Protein AF-A0A1C3JKK3-F1 (afdb_monomer)

Nearest PDB structures (foldseek):
  4wfw-assembly1_A  TM=5.597E-01  e=1.050E+00  Dickeya dadantii 3937
  5wbf-assembly3_C  TM=2.271E-01  e=7.910E-01  Helicobacter pylori 26695
  7oxx-assembly1_A  TM=3.263E-01  e=7.622E+00  Homo sapiens

Structure (mmCIF, N/CA/C/O backbone):
data_AF-A0A1C3JKK3-F1
#
_entry.id   AF-A0A1C3JKK3-F1
#
loop_
_atom_site.group_PDB
_atom_site.id
_atom_site.type_symbol
_atom_site.label_atom_id
_atom_site.label_alt_id
_atom_site.label_comp_id
_atom_site.label_asym_id
_atom_site.label_entity_id
_atom_site.label_seq_id
_atom_site.pdbx_PDB_ins_code
_atom_site.Cartn_x
_atom_site.Cartn_y
_atom_site.Cartn_z
_atom_site.occupancy
_atom_site.B_iso_or_equiv
_atom_site.auth_seq_id
_atom_site.auth_comp_id
_atom_site.auth_asym_id
_atom_site.auth_atom_id
_atom_site.pdbx_PDB_model_num
ATOM 1 N N . MET A 1 1 ? 46.565 -32.350 -41.924 1.00 39.06 1 MET A N 1
ATOM 2 C CA . MET A 1 1 ? 46.058 -33.437 -41.062 1.00 39.06 1 MET A CA 1
ATOM 3 C C . MET A 1 1 ? 44.593 -33.130 -40.784 1.00 39.06 1 MET A C 1
ATOM 5 O O . MET A 1 1 ? 44.306 -32.187 -40.064 1.00 39.06 1 MET A O 1
ATOM 9 N N . THR A 1 2 ? 43.683 -33.779 -41.506 1.00 44.38 2 THR A N 1
ATOM 10 C CA . THR A 1 2 ? 42.235 -33.514 -41.471 1.00 44.38 2 THR A CA 1
ATOM 11 C C . THR A 1 2 ? 41.582 -34.354 -40.382 1.00 44.38 2 THR A C 1
ATOM 13 O O . THR A 1 2 ? 41.565 -35.579 -40.510 1.00 44.38 2 THR A O 1
ATOM 16 N N . ASP A 1 3 ? 41.037 -33.711 -39.354 1.00 46.25 3 ASP A N 1
ATOM 17 C CA . ASP A 1 3 ? 40.174 -34.376 -38.382 1.00 46.25 3 ASP A CA 1
ATOM 18 C C . ASP A 1 3 ? 38.754 -34.509 -38.965 1.00 46.25 3 ASP A C 1
ATOM 20 O O . ASP A 1 3 ? 38.206 -33.553 -39.520 1.00 46.25 3 ASP A O 1
ATOM 24 N N . ARG A 1 4 ? 38.204 -35.728 -38.949 1.00 54.94 4 ARG A N 1
ATOM 25 C CA . ARG A 1 4 ? 37.050 -36.155 -39.768 1.00 54.94 4 ARG A CA 1
ATOM 26 C C . ARG A 1 4 ? 35.725 -36.250 -39.003 1.00 54.94 4 ARG A C 1
ATOM 28 O O . ARG A 1 4 ? 34.822 -36.894 -39.516 1.00 54.94 4 ARG A O 1
ATOM 35 N N . ASN A 1 5 ? 35.554 -35.635 -37.832 1.00 63.03 5 ASN A N 1
ATOM 36 C CA . ASN A 1 5 ? 34.314 -35.798 -37.052 1.00 63.03 5 ASN A CA 1
ATOM 37 C C . ASN A 1 5 ? 33.830 -34.511 -36.356 1.00 63.03 5 ASN A C 1
ATOM 39 O O . ASN A 1 5 ? 33.766 -34.448 -35.133 1.00 63.03 5 ASN A O 1
ATOM 43 N N . ALA A 1 6 ? 33.425 -33.498 -37.129 1.00 61.88 6 ALA A N 1
ATOM 44 C CA . ALA A 1 6 ? 32.661 -32.362 -36.604 1.00 61.88 6 ALA A CA 1
ATOM 45 C C . ALA A 1 6 ? 31.204 -32.401 -37.122 1.00 61.88 6 ALA A C 1
ATOM 47 O O . ALA A 1 6 ? 31.000 -32.586 -38.328 1.00 61.88 6 ALA A O 1
ATOM 48 N N . PRO A 1 7 ? 30.178 -32.243 -36.260 1.00 55.09 7 PRO A N 1
ATOM 49 C CA . PRO A 1 7 ? 28.777 -32.215 -36.683 1.00 55.09 7 PRO A CA 1
ATOM 50 C C . PRO A 1 7 ? 28.515 -31.051 -37.655 1.00 55.09 7 PRO A C 1
ATOM 52 O O . PRO A 1 7 ? 28.906 -29.912 -37.409 1.00 55.09 7 PRO A O 1
ATOM 55 N N . LYS A 1 8 ? 27.836 -31.347 -38.772 1.00 60.72 8 LYS A N 1
ATOM 56 C CA . LYS A 1 8 ? 27.657 -30.483 -39.962 1.00 60.72 8 LYS A CA 1
ATOM 57 C C . LYS A 1 8 ? 26.729 -29.266 -39.778 1.00 60.72 8 LYS A C 1
ATOM 59 O O . LYS A 1 8 ? 26.267 -28.697 -40.762 1.00 60.72 8 LYS A O 1
ATOM 64 N N . TYR A 1 9 ? 26.453 -28.844 -38.550 1.00 62.84 9 TYR A N 1
ATOM 65 C CA . TYR A 1 9 ? 25.597 -27.691 -38.262 1.00 62.84 9 TYR A CA 1
ATOM 66 C C . TYR A 1 9 ? 26.060 -27.015 -36.972 1.00 62.84 9 TYR A C 1
ATOM 68 O O . TYR A 1 9 ? 25.482 -27.182 -35.901 1.00 62.84 9 TYR A O 1
ATOM 76 N N . ALA A 1 10 ? 27.130 -26.229 -37.084 1.00 63.59 10 ALA A N 1
ATOM 77 C CA . ALA A 1 10 ? 27.370 -25.153 -36.138 1.00 63.59 10 ALA A CA 1
ATOM 78 C C . ALA A 1 10 ? 26.325 -24.062 -36.414 1.00 63.59 10 ALA A C 1
ATOM 80 O O . ALA A 1 10 ? 26.298 -23.481 -37.501 1.00 63.59 10 ALA A O 1
ATOM 81 N N . VAL A 1 11 ? 25.435 -23.805 -35.456 1.00 66.06 11 VAL A N 1
ATOM 82 C CA . VAL A 1 11 ? 24.492 -22.685 -35.532 1.00 66.06 11 VAL A CA 1
ATOM 83 C C . VAL A 1 11 ? 25.306 -21.406 -35.364 1.00 66.06 11 VAL A C 1
ATOM 85 O O . VAL A 1 11 ? 25.646 -21.019 -34.249 1.00 66.06 11 VAL A O 1
ATOM 88 N N . TYR A 1 12 ? 25.676 -20.762 -36.470 1.00 65.38 12 TYR A N 1
ATOM 89 C CA . TYR A 1 12 ? 26.270 -19.433 -36.405 1.00 65.38 12 TYR A CA 1
ATOM 90 C C . TYR A 1 12 ? 25.153 -18.442 -36.067 1.00 65.38 12 TYR A C 1
ATOM 92 O O . TYR A 1 12 ? 24.395 -18.013 -36.937 1.00 65.38 12 TYR A O 1
ATOM 100 N N . SER A 1 13 ? 25.010 -18.095 -34.790 1.00 71.38 13 SER A N 1
ATOM 101 C CA . SER A 1 13 ? 24.190 -16.955 -34.398 1.00 71.38 13 SER A CA 1
ATOM 102 C C . SER A 1 13 ? 24.951 -15.688 -34.785 1.00 71.38 13 SER A C 1
ATOM 104 O O . SER A 1 13 ? 25.838 -15.247 -34.051 1.00 71.38 13 SER A O 1
ATOM 106 N N . VAL A 1 14 ? 24.634 -15.109 -35.949 1.00 72.00 14 VAL A N 1
ATOM 107 C CA . VAL A 1 14 ? 25.079 -13.747 -36.262 1.00 72.00 14 VAL A CA 1
ATOM 108 C C . VAL A 1 14 ? 24.432 -12.860 -35.210 1.00 72.00 14 VAL A C 1
ATOM 110 O O . VAL A 1 14 ? 23.214 -12.663 -35.226 1.00 72.00 14 VAL A O 1
ATOM 113 N N . LEU A 1 15 ? 25.227 -12.359 -34.266 1.00 72.81 15 LEU A N 1
ATOM 114 C CA . LEU A 1 15 ? 24.731 -11.355 -33.345 1.00 72.81 15 LEU A CA 1
ATOM 115 C C . LEU A 1 15 ? 24.306 -10.162 -34.214 1.00 72.81 15 LEU A C 1
ATOM 117 O O . LEU A 1 15 ? 25.125 -9.682 -35.007 1.00 72.81 15 LEU A O 1
ATOM 121 N N . PRO A 1 16 ? 23.036 -9.732 -34.158 1.00 71.31 16 PRO A N 1
ATOM 122 C CA . PRO A 1 16 ? 22.553 -8.723 -35.079 1.00 71.31 16 PRO A CA 1
ATOM 123 C C . PRO A 1 16 ? 23.437 -7.472 -35.015 1.00 71.31 16 PRO A C 1
ATOM 125 O O . PRO A 1 16 ? 23.893 -7.112 -33.927 1.00 71.31 16 PRO A O 1
ATOM 128 N N . PRO A 1 17 ? 23.687 -6.786 -36.141 1.00 63.22 17 PRO A N 1
ATOM 129 C CA . PRO A 1 17 ? 24.713 -5.742 -36.228 1.00 63.22 17 PRO A CA 1
ATOM 130 C C . PRO A 1 17 ? 24.480 -4.556 -35.279 1.00 63.22 17 PRO A C 1
ATOM 132 O O . PRO A 1 17 ? 25.400 -3.789 -35.008 1.00 63.22 17 PRO A O 1
ATOM 135 N N . TYR A 1 18 ? 23.268 -4.415 -34.737 1.00 66.31 18 TYR A N 1
ATOM 136 C CA . TYR A 1 18 ? 22.943 -3.447 -33.692 1.00 66.31 18 TYR A CA 1
ATOM 137 C C . TYR A 1 18 ? 23.542 -3.774 -32.310 1.00 66.31 18 TYR A C 1
ATOM 139 O O . TYR A 1 18 ? 23.603 -2.882 -31.469 1.00 66.31 18 TYR A O 1
ATOM 147 N N . TYR A 1 19 ? 24.000 -5.007 -32.070 1.00 68.19 19 TYR A N 1
ATOM 148 C CA . TYR A 1 19 ? 24.660 -5.424 -30.825 1.00 68.19 19 TYR A CA 1
ATOM 149 C C . TYR A 1 19 ? 26.191 -5.433 -30.903 1.00 68.19 19 TYR A C 1
ATOM 151 O O . TYR A 1 19 ? 26.847 -5.319 -29.873 1.00 68.19 19 TYR A O 1
ATOM 159 N N . THR A 1 20 ? 26.774 -5.581 -32.094 1.00 65.50 20 THR A N 1
ATOM 160 C CA . THR A 1 20 ? 28.229 -5.755 -32.250 1.00 65.50 20 THR A CA 1
ATOM 161 C C . THR A 1 20 ? 28.969 -4.438 -32.432 1.00 65.50 20 THR A C 1
ATOM 163 O O . THR A 1 20 ? 30.134 -4.330 -32.056 1.00 65.50 20 THR A O 1
ATOM 166 N N . HIS A 1 21 ? 28.296 -3.409 -32.952 1.00 69.75 21 HIS A N 1
ATOM 167 C CA . HIS A 1 21 ? 28.895 -2.098 -33.155 1.00 69.75 21 HIS A CA 1
ATOM 168 C C . HIS A 1 21 ? 27.884 -0.988 -32.882 1.00 69.75 21 HIS A C 1
ATOM 170 O O . HIS A 1 21 ? 26.829 -0.917 -33.512 1.00 69.75 21 HIS A O 1
ATOM 176 N N . GLY A 1 22 ? 28.263 -0.025 -32.035 1.00 69.81 22 GLY A N 1
ATOM 177 C CA . GLY A 1 22 ? 27.499 1.204 -31.784 1.00 69.81 22 GLY A CA 1
ATOM 178 C C . GLY A 1 22 ? 27.283 2.097 -33.022 1.00 69.81 22 GLY A C 1
ATOM 179 O O . GLY A 1 22 ? 26.731 3.185 -32.912 1.00 69.81 22 GLY A O 1
ATOM 180 N N . ARG A 1 23 ? 27.686 1.636 -34.214 1.00 68.50 23 ARG A N 1
ATOM 181 C CA . ARG A 1 23 ? 27.537 2.286 -35.521 1.00 68.50 23 ARG A CA 1
ATOM 182 C C . ARG A 1 23 ? 26.084 2.607 -35.885 1.00 68.50 23 ARG A C 1
ATOM 184 O O . ARG A 1 23 ? 25.854 3.558 -36.621 1.00 68.50 23 ARG A O 1
ATOM 191 N N . TYR A 1 24 ? 25.121 1.843 -35.369 1.00 71.94 24 TYR A N 1
ATOM 192 C CA . TYR A 1 24 ? 23.686 2.088 -35.568 1.00 71.94 24 TYR A CA 1
ATOM 193 C C . TYR A 1 24 ? 23.001 2.713 -34.344 1.00 71.94 24 TYR A C 1
ATOM 195 O O . TYR A 1 24 ? 21.772 2.727 -34.270 1.00 71.94 24 TYR A O 1
ATOM 203 N N . THR A 1 25 ? 23.765 3.226 -33.371 1.00 75.00 25 THR A N 1
ATOM 204 C CA . THR A 1 25 ? 23.167 3.955 -32.247 1.00 75.00 25 THR A CA 1
ATOM 205 C C . THR A 1 25 ? 22.549 5.249 -32.759 1.00 75.00 25 THR A C 1
ATOM 207 O O . THR A 1 25 ? 23.198 6.081 -33.391 1.00 75.00 25 THR A O 1
ATOM 210 N N . VAL A 1 26 ? 21.247 5.400 -32.526 1.00 79.38 26 VAL A N 1
ATOM 211 C CA . VAL A 1 26 ? 20.540 6.626 -32.881 1.00 79.38 26 VAL A CA 1
ATOM 212 C C . VAL A 1 26 ? 20.964 7.703 -31.882 1.00 79.38 26 VAL A C 1
ATOM 214 O O . VAL A 1 26 ? 20.770 7.499 -30.681 1.00 79.38 26 VAL A O 1
ATOM 217 N N . PRO A 1 27 ? 21.511 8.848 -32.327 1.00 81.00 27 PRO A N 1
ATOM 218 C CA . PRO A 1 27 ? 21.896 9.911 -31.412 1.00 81.00 27 PRO A CA 1
ATOM 219 C C . PRO A 1 27 ? 20.672 10.422 -30.640 1.00 81.00 27 PRO A C 1
ATOM 221 O O . PRO A 1 27 ? 19.579 10.614 -31.192 1.00 81.00 27 PRO A O 1
ATOM 224 N N . TYR A 1 28 ? 20.852 10.648 -29.339 1.00 85.88 28 TYR A N 1
ATOM 225 C CA . TYR A 1 28 ? 19.811 11.161 -28.452 1.00 85.88 28 TYR A CA 1
ATOM 226 C C . TYR A 1 28 ? 19.615 12.667 -28.650 1.00 85.88 28 TYR A C 1
ATOM 228 O O . TYR A 1 28 ? 20.011 13.492 -27.835 1.00 85.88 28 TYR A O 1
ATOM 236 N N . ASN A 1 29 ? 18.966 13.029 -29.752 1.00 92.31 29 ASN A N 1
ATOM 237 C CA . ASN A 1 29 ? 18.500 14.393 -29.984 1.00 92.31 29 ASN A CA 1
ATOM 238 C C . ASN A 1 29 ? 17.250 14.680 -29.138 1.00 92.31 29 ASN A C 1
ATOM 240 O O . ASN A 1 29 ? 16.431 13.784 -28.924 1.00 92.31 29 ASN A O 1
ATOM 244 N N . LEU A 1 30 ? 17.025 15.942 -28.752 1.00 91.31 30 LEU A N 1
ATOM 245 C CA . LEU A 1 30 ? 15.851 16.360 -27.962 1.00 91.31 30 LEU A CA 1
ATOM 246 C C . LEU A 1 30 ? 14.519 15.874 -28.562 1.00 91.31 30 LEU A C 1
ATOM 248 O O . LEU A 1 30 ? 13.627 15.420 -27.848 1.00 91.31 30 LEU A O 1
ATOM 252 N N . ARG A 1 31 ? 14.404 15.889 -29.895 1.00 90.50 31 ARG A N 1
ATOM 253 C CA . ARG A 1 31 ? 13.221 15.401 -30.620 1.00 90.50 31 ARG A CA 1
ATOM 254 C C . ARG A 1 31 ? 13.026 13.887 -30.485 1.00 90.50 31 ARG A C 1
ATOM 256 O O . ARG A 1 31 ? 11.892 13.421 -30.395 1.00 90.50 31 ARG A O 1
ATOM 263 N N . ASN A 1 32 ? 14.122 13.127 -30.461 1.00 90.25 32 ASN A N 1
ATOM 264 C CA . ASN A 1 32 ? 14.093 11.680 -30.262 1.00 90.25 32 ASN A CA 1
ATOM 265 C C . ASN A 1 32 ? 13.746 11.342 -28.806 1.00 90.25 32 ASN A C 1
ATOM 267 O O . ASN A 1 32 ? 12.879 10.507 -28.566 1.00 90.25 32 ASN A O 1
ATOM 271 N N . ILE A 1 33 ? 14.328 12.071 -27.846 1.00 93.00 33 ILE A N 1
ATOM 272 C CA . ILE A 1 33 ? 14.012 11.941 -26.418 1.00 93.00 33 ILE A CA 1
ATOM 273 C C . ILE A 1 33 ? 12.524 12.217 -26.181 1.00 93.00 33 ILE A C 1
ATOM 275 O O . ILE A 1 33 ? 11.843 11.370 -25.615 1.00 93.00 33 ILE A O 1
ATOM 279 N N . MET A 1 34 ? 11.982 13.330 -26.689 1.00 94.44 34 MET A N 1
ATOM 280 C CA . MET A 1 34 ? 10.557 13.661 -26.548 1.00 94.44 34 MET A CA 1
ATOM 281 C C . MET A 1 34 ? 9.644 12.593 -27.169 1.00 94.44 34 MET A C 1
ATOM 283 O O . MET A 1 34 ? 8.603 12.243 -26.613 1.00 94.44 34 MET A O 1
ATOM 287 N N . ARG A 1 35 ? 10.018 12.054 -28.336 1.00 93.50 35 ARG A N 1
ATOM 288 C CA . ARG A 1 35 ? 9.264 10.965 -28.968 1.00 93.50 35 ARG A CA 1
ATOM 289 C C . ARG A 1 35 ? 9.275 9.716 -28.087 1.00 93.50 35 ARG A C 1
ATOM 291 O O . ARG A 1 35 ? 8.224 9.104 -27.897 1.00 93.50 35 ARG A O 1
ATOM 298 N N . LEU A 1 36 ? 10.436 9.356 -27.545 1.00 91.44 36 LEU A N 1
ATOM 299 C CA . LEU A 1 36 ? 10.609 8.181 -26.701 1.00 91.44 36 LEU A CA 1
ATOM 300 C C . LEU A 1 36 ? 9.842 8.329 -25.380 1.00 91.44 36 LEU A C 1
ATOM 302 O O . LEU A 1 36 ? 9.082 7.426 -25.025 1.00 91.44 36 LEU A O 1
ATOM 306 N N . THR A 1 37 ? 9.958 9.474 -24.703 1.00 92.88 37 THR A N 1
ATOM 307 C CA . THR A 1 37 ? 9.215 9.763 -23.468 1.00 92.88 37 THR A CA 1
ATOM 308 C C . THR A 1 37 ? 7.713 9.752 -23.716 1.00 92.88 37 THR A C 1
ATOM 310 O O . THR A 1 37 ? 6.993 9.121 -22.953 1.00 92.88 37 THR A O 1
ATOM 313 N N . LYS A 1 38 ? 7.222 10.329 -24.821 1.00 94.38 38 LYS A N 1
ATOM 314 C CA . LYS A 1 38 ? 5.796 10.287 -25.193 1.00 94.38 38 LYS A CA 1
ATOM 315 C C . LYS A 1 38 ? 5.273 8.861 -25.385 1.00 94.38 38 LYS A C 1
ATOM 317 O O . LYS A 1 38 ? 4.168 8.553 -24.938 1.00 94.38 38 LYS A O 1
ATOM 322 N N . ILE A 1 39 ? 6.038 7.994 -26.054 1.00 94.19 39 ILE A N 1
ATOM 323 C CA . ILE A 1 39 ? 5.651 6.590 -26.273 1.00 94.19 39 ILE A CA 1
ATOM 324 C C . ILE A 1 39 ? 5.557 5.852 -24.933 1.00 94.19 39 ILE A C 1
ATOM 326 O O . ILE A 1 39 ? 4.545 5.206 -24.661 1.00 94.19 39 ILE A O 1
ATOM 330 N N . HIS A 1 40 ? 6.574 5.983 -24.080 1.00 92.12 40 HIS A N 1
ATOM 331 C CA . HIS A 1 40 ? 6.610 5.304 -22.783 1.00 92.12 40 HIS A CA 1
ATOM 332 C C . HIS A 1 40 ? 5.572 5.873 -21.813 1.00 92.12 40 HIS A C 1
ATOM 334 O O . HIS A 1 40 ? 4.872 5.105 -21.159 1.00 92.12 40 HIS A O 1
ATOM 340 N N . ALA A 1 41 ? 5.383 7.192 -21.792 1.00 89.81 41 ALA A N 1
ATOM 341 C CA . ALA A 1 41 ? 4.345 7.846 -21.005 1.00 89.81 41 ALA A CA 1
ATOM 342 C C . ALA A 1 41 ? 2.946 7.378 -21.420 1.00 89.81 41 ALA A C 1
ATOM 344 O O . ALA A 1 41 ? 2.117 7.113 -20.559 1.00 89.81 41 ALA A O 1
ATOM 345 N N . ARG A 1 42 ? 2.673 7.204 -22.721 1.00 91.62 42 ARG A N 1
ATOM 346 C CA . ARG A 1 42 ? 1.383 6.668 -23.187 1.00 91.62 42 ARG A CA 1
ATOM 347 C C . ARG A 1 42 ? 1.221 5.178 -22.869 1.00 91.62 42 ARG A C 1
ATOM 349 O O . ARG A 1 42 ? 0.118 4.761 -22.536 1.00 91.62 42 ARG A O 1
ATOM 356 N N . LYS A 1 43 ? 2.296 4.388 -22.958 1.00 92.94 43 LYS A N 1
ATOM 357 C CA . LYS A 1 43 ? 2.283 2.953 -22.630 1.00 92.94 43 LYS A CA 1
ATOM 358 C C . LYS A 1 43 ? 2.015 2.712 -21.141 1.00 92.94 43 LYS A C 1
ATOM 360 O O . LYS A 1 43 ? 1.252 1.814 -20.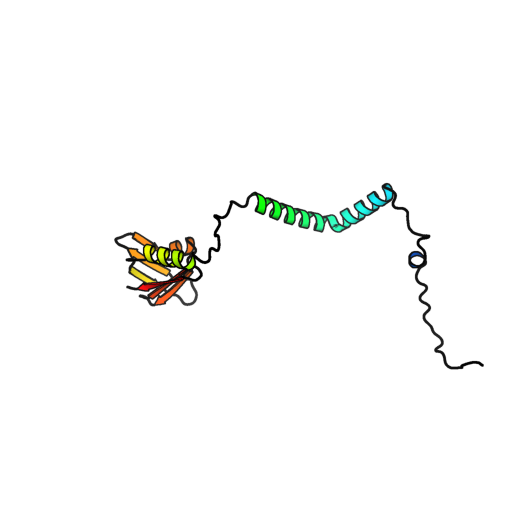802 1.00 92.94 43 LYS A O 1
ATOM 365 N N . TYR A 1 44 ? 2.621 3.520 -20.273 1.00 94.31 44 TYR A N 1
ATOM 366 C CA . TYR A 1 44 ? 2.545 3.356 -18.822 1.00 94.31 44 TYR A CA 1
ATOM 367 C C . TYR A 1 44 ? 1.603 4.344 -18.132 1.00 94.31 44 TYR A C 1
ATOM 369 O O . TYR A 1 44 ? 1.545 4.327 -16.910 1.00 94.31 44 TYR A O 1
ATOM 377 N N . SER A 1 45 ? 0.835 5.165 -18.861 1.00 90.94 45 SER A N 1
ATOM 378 C CA . SER A 1 45 ? 0.011 6.234 -18.266 1.00 90.94 45 SER A CA 1
ATOM 379 C C . SER A 1 45 ? -0.901 5.728 -17.153 1.00 90.94 45 SER A C 1
ATOM 381 O O . SER A 1 45 ? -0.977 6.343 -16.098 1.00 90.94 45 SER A O 1
ATOM 383 N N . ARG A 1 46 ? -1.533 4.568 -17.352 1.00 90.31 46 ARG A N 1
ATOM 384 C CA . ARG A 1 46 ? -2.439 3.953 -16.372 1.00 90.31 46 ARG A CA 1
ATOM 385 C C . ARG A 1 46 ? -1.720 3.587 -15.071 1.00 90.31 46 ARG A C 1
ATOM 387 O O . ARG A 1 46 ? -2.193 3.935 -13.996 1.00 90.31 46 ARG A O 1
ATOM 394 N N . PHE A 1 47 ? -0.563 2.934 -15.173 1.00 94.06 47 PHE A N 1
ATOM 395 C CA . PHE A 1 47 ? 0.249 2.560 -14.011 1.00 94.06 47 PHE A CA 1
ATOM 396 C C . PHE A 1 47 ? 0.884 3.777 -13.340 1.00 94.06 47 PHE A C 1
ATOM 398 O O . PHE A 1 47 ? 0.958 3.838 -12.119 1.00 94.06 47 PHE A O 1
ATOM 405 N N . LEU A 1 48 ? 1.299 4.761 -14.135 1.00 92.94 48 LEU A N 1
ATOM 406 C CA . LEU A 1 48 ? 1.891 6.005 -13.660 1.00 92.94 48 LEU A CA 1
ATOM 407 C C . LEU A 1 48 ? 0.864 6.803 -12.842 1.00 92.94 48 LEU A C 1
ATOM 409 O O . LEU A 1 48 ? 1.174 7.215 -11.731 1.00 92.94 48 LEU A O 1
ATOM 413 N N . CYS A 1 49 ? -0.374 6.947 -13.329 1.00 93.56 49 CYS A N 1
AT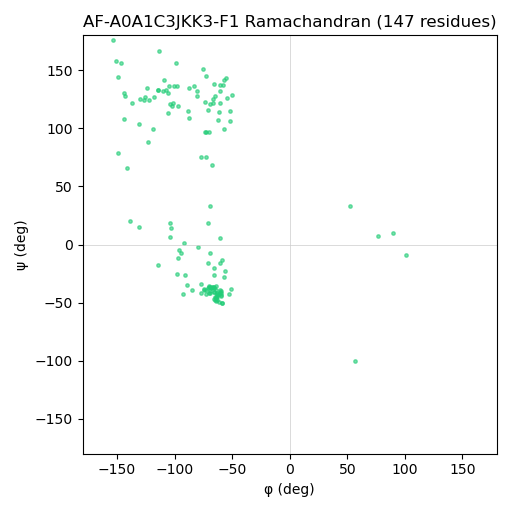OM 414 C CA . CYS A 1 49 ? -1.454 7.589 -12.576 1.00 93.56 49 CYS A CA 1
ATOM 415 C C . CYS A 1 49 ? -1.750 6.868 -11.254 1.00 93.56 49 CYS A C 1
ATOM 417 O O . CYS A 1 49 ? -1.931 7.530 -10.238 1.00 93.56 49 CYS A O 1
ATOM 419 N N . PHE A 1 50 ? -1.759 5.532 -11.252 1.00 96.00 50 PHE A N 1
ATOM 420 C CA . PHE A 1 50 ? -1.959 4.754 -10.027 1.00 96.00 50 PHE A CA 1
ATOM 421 C C . PHE A 1 50 ? -0.814 4.954 -9.023 1.00 96.00 50 PHE A C 1
ATOM 423 O O . PHE A 1 50 ? -1.064 5.242 -7.856 1.00 96.00 50 PHE A O 1
ATOM 430 N N . ALA A 1 51 ? 0.438 4.869 -9.480 1.00 96.00 51 ALA A N 1
ATOM 431 C CA . ALA A 1 51 ? 1.612 5.070 -8.636 1.00 96.00 51 ALA A CA 1
ATOM 432 C C . ALA A 1 51 ? 1.679 6.497 -8.071 1.00 96.00 51 ALA A C 1
ATOM 434 O O . ALA A 1 51 ? 1.942 6.675 -6.885 1.00 96.00 51 ALA A O 1
ATOM 435 N N . LEU A 1 52 ? 1.392 7.512 -8.895 1.00 96.25 52 LEU A N 1
ATOM 436 C CA . LEU A 1 52 ? 1.309 8.900 -8.439 1.00 96.25 52 LEU A CA 1
ATOM 437 C C . LEU A 1 52 ? 0.190 9.097 -7.425 1.00 96.25 52 LEU A C 1
ATOM 439 O O . LEU A 1 52 ? 0.410 9.784 -6.436 1.00 96.25 52 LEU A O 1
ATOM 443 N N . GLY A 1 53 ? -0.978 8.492 -7.649 1.00 96.38 53 GLY A N 1
ATOM 444 C CA . GLY A 1 53 ? -2.084 8.523 -6.697 1.00 96.38 53 GLY A CA 1
ATOM 445 C C . GLY A 1 53 ? -1.679 7.935 -5.349 1.00 96.38 53 GLY A C 1
ATOM 446 O O . GLY A 1 53 ? -1.830 8.608 -4.338 1.00 96.38 53 GLY A O 1
ATOM 447 N N . ALA A 1 54 ? -1.082 6.740 -5.344 1.00 96.12 54 ALA A N 1
ATOM 448 C CA . ALA A 1 54 ? -0.611 6.082 -4.126 1.00 96.12 54 ALA A CA 1
ATOM 449 C C . ALA A 1 54 ? 0.447 6.914 -3.378 1.00 96.12 54 ALA A C 1
ATOM 451 O O . ALA A 1 54 ? 0.362 7.087 -2.161 1.00 96.12 54 ALA A O 1
ATOM 452 N N . LEU A 1 55 ? 1.419 7.476 -4.102 1.00 9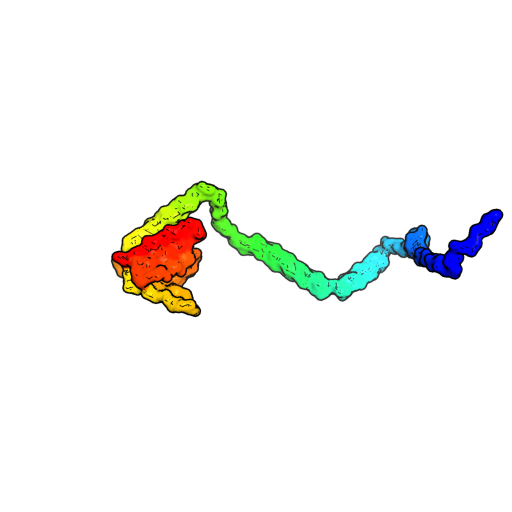6.38 55 LEU A N 1
ATOM 453 C CA . LEU A 1 55 ? 2.447 8.340 -3.518 1.00 96.38 55 LEU A CA 1
ATOM 454 C C . LEU A 1 55 ? 1.866 9.645 -2.973 1.00 96.38 55 LEU A C 1
ATOM 456 O O . LEU A 1 55 ? 2.261 10.069 -1.893 1.00 96.38 55 LEU A O 1
ATOM 460 N N . LEU A 1 56 ? 0.918 10.264 -3.680 1.00 96.38 56 LEU A N 1
ATOM 461 C CA . LEU A 1 56 ? 0.217 11.454 -3.198 1.00 96.38 56 LEU A CA 1
ATOM 462 C C . LEU A 1 56 ? -0.595 11.143 -1.949 1.00 96.38 56 LEU A C 1
ATOM 464 O O . LEU A 1 56 ? -0.515 11.897 -0.989 1.00 96.38 56 LEU A O 1
ATOM 468 N N . THR A 1 57 ? -1.335 10.035 -1.921 1.00 94.25 57 THR A N 1
ATOM 469 C CA . THR A 1 57 ? -2.109 9.652 -0.735 1.00 94.25 57 THR A 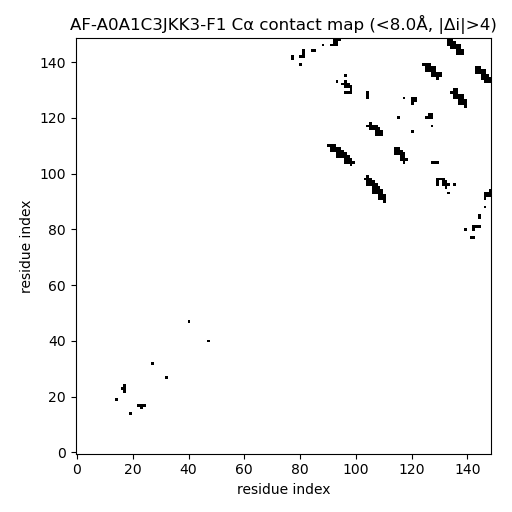CA 1
ATOM 470 C C . THR A 1 57 ? -1.211 9.358 0.458 1.00 94.25 57 THR A C 1
ATOM 472 O O . THR A 1 57 ? -1.540 9.788 1.554 1.00 94.25 57 THR A O 1
ATOM 475 N N . LEU A 1 58 ? -0.062 8.704 0.253 1.00 93.12 58 LEU A N 1
ATOM 476 C CA . LEU A 1 58 ? 0.913 8.449 1.318 1.00 93.12 58 LEU A CA 1
ATOM 477 C C . LEU A 1 58 ? 1.616 9.731 1.778 1.00 93.12 58 LEU A C 1
ATOM 479 O O . LEU A 1 58 ? 1.807 9.949 2.969 1.00 93.12 58 LEU A O 1
ATOM 483 N N . GLY A 1 59 ? 1.989 10.607 0.845 1.00 94.25 59 GLY A N 1
ATOM 484 C CA . GLY A 1 59 ? 2.590 11.898 1.174 1.00 94.25 59 GLY A CA 1
ATOM 485 C C . GLY A 1 59 ? 1.620 12.786 1.951 1.00 94.25 59 GLY A C 1
ATOM 486 O O . GLY A 1 59 ? 1.989 13.369 2.966 1.00 94.25 59 GLY A O 1
ATOM 487 N N . MET A 1 60 ? 0.359 12.832 1.520 1.00 92.50 60 MET A N 1
ATOM 488 C CA . MET A 1 60 ? -0.695 13.562 2.217 1.00 92.50 60 MET A CA 1
ATOM 489 C C . MET A 1 60 ? -1.043 12.917 3.555 1.00 92.50 60 MET A C 1
ATOM 491 O O . MET A 1 60 ? -1.268 13.649 4.509 1.00 92.50 60 MET A O 1
ATOM 495 N N . SER A 1 61 ? -1.052 11.585 3.667 1.00 88.94 61 SER A N 1
ATOM 496 C CA . SER A 1 61 ? -1.297 10.926 4.952 1.00 88.94 61 SER A CA 1
ATOM 497 C C . SER A 1 61 ? -0.183 11.207 5.952 1.00 88.94 61 SER A C 1
ATOM 499 O O . SER A 1 61 ? -0.487 11.380 7.118 1.00 88.94 61 SER A O 1
ATOM 501 N N . MET A 1 62 ? 1.077 11.295 5.510 1.00 86.62 62 MET A N 1
ATOM 502 C CA . MET A 1 62 ? 2.206 11.680 6.368 1.00 86.62 62 MET A CA 1
ATOM 503 C C . MET A 1 62 ? 2.150 13.158 6.775 1.00 86.62 62 MET A C 1
ATOM 505 O O . MET A 1 62 ? 2.517 13.489 7.894 1.00 86.62 62 MET A O 1
ATOM 509 N N . LEU A 1 63 ? 1.678 14.045 5.890 1.00 88.12 63 LEU A N 1
ATOM 510 C CA . LEU A 1 63 ? 1.542 15.477 6.187 1.00 88.12 63 LEU A CA 1
ATOM 511 C C . LEU A 1 63 ? 0.352 15.779 7.111 1.00 88.12 63 LEU A C 1
ATOM 513 O O . LE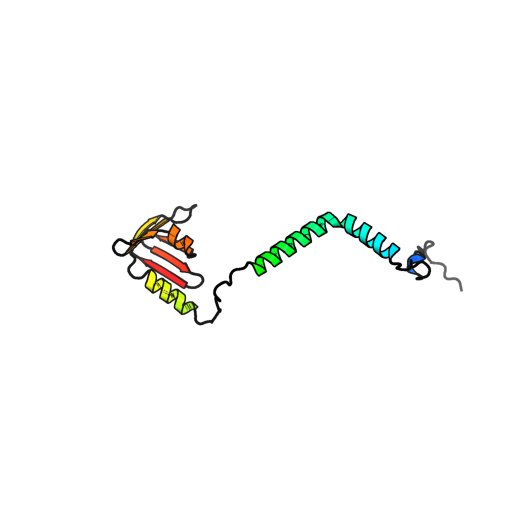U A 1 63 ? 0.431 16.669 7.950 1.00 88.12 63 LEU A O 1
ATOM 517 N N . LEU A 1 64 ? -0.767 15.077 6.918 1.00 86.44 64 LEU A N 1
ATOM 518 C CA . LEU A 1 64 ? -1.985 15.227 7.719 1.00 86.44 64 LEU A CA 1
ATOM 519 C C . LEU A 1 64 ? -2.015 14.271 8.908 1.00 86.44 64 LEU A C 1
ATOM 521 O O . LEU A 1 64 ? -3.014 14.265 9.627 1.00 86.44 64 LEU A O 1
ATOM 525 N N . MET A 1 65 ? -0.971 13.459 9.106 1.00 79.12 65 MET A N 1
ATOM 526 C CA . MET A 1 65 ? -0.884 12.623 10.290 1.00 79.12 65 MET A CA 1
ATOM 527 C C . MET A 1 65 ? -0.854 13.583 11.481 1.00 79.12 65 MET A C 1
ATOM 529 O O . MET A 1 65 ? 0.093 14.367 11.586 1.00 79.12 65 MET A O 1
ATOM 533 N N . PRO A 1 66 ? -1.885 13.599 12.346 1.00 74.88 66 PRO A N 1
ATOM 534 C CA . PRO A 1 66 ? -1.742 14.288 13.614 1.00 74.88 66 PRO A CA 1
ATOM 535 C C . PRO A 1 66 ? -0.542 13.657 14.315 1.00 74.88 66 PRO A C 1
ATOM 537 O O . PRO A 1 66 ? -0.349 12.442 14.201 1.00 74.88 66 PRO A O 1
ATOM 540 N N . GLU A 1 67 ? 0.272 14.466 14.995 1.00 68.75 67 GLU A N 1
ATOM 541 C CA . GLU A 1 67 ? 1.304 13.932 15.878 1.00 68.75 67 GLU A CA 1
ATOM 542 C C . GLU A 1 67 ? 0.608 12.948 16.815 1.00 68.75 67 GLU A C 1
ATOM 544 O O . GLU A 1 67 ? -0.194 13.324 17.673 1.00 68.75 67 GLU A O 1
ATOM 549 N N . THR A 1 68 ? 0.839 11.657 16.577 1.00 64.50 68 THR A N 1
ATOM 550 C CA . THR A 1 68 ? 0.542 10.644 17.571 1.00 64.50 68 THR A CA 1
ATOM 551 C C . THR A 1 68 ? 1.299 11.097 18.807 1.00 64.50 68 THR A C 1
ATOM 553 O O . THR A 1 68 ? 2.501 11.354 18.669 1.00 64.50 68 THR A O 1
ATOM 556 N N . PRO A 1 69 ? 0.641 11.245 19.972 1.00 61.75 69 PRO A N 1
ATOM 557 C CA . PRO A 1 69 ? 1.369 11.530 21.196 1.00 61.75 69 PRO A CA 1
ATOM 558 C C . PRO A 1 69 ? 2.486 10.504 21.270 1.00 61.75 69 PRO A C 1
ATOM 560 O O . PRO A 1 69 ? 2.238 9.320 21.027 1.00 61.75 69 PRO A O 1
ATOM 563 N N . GLU A 1 70 ? 3.714 10.972 21.466 1.00 53.53 70 GLU A N 1
ATOM 564 C CA . GLU A 1 70 ? 4.868 10.098 21.477 1.00 53.53 70 GLU A CA 1
ATOM 565 C C . GLU A 1 70 ? 4.649 9.031 22.543 1.00 53.53 70 GLU A C 1
ATOM 567 O O . GLU A 1 70 ? 4.876 9.253 23.728 1.00 53.53 70 GLU A O 1
ATOM 572 N N . THR A 1 71 ? 4.225 7.842 22.121 1.00 53.53 71 THR A N 1
ATOM 573 C CA . THR A 1 71 ? 4.484 6.631 22.875 1.00 53.53 71 THR A CA 1
ATOM 574 C C . THR A 1 71 ? 5.962 6.374 22.660 1.00 53.53 71 THR A C 1
ATOM 576 O O . THR A 1 71 ? 6.382 5.552 21.842 1.00 53.53 71 THR A O 1
ATOM 579 N N . THR A 1 72 ? 6.787 7.163 23.353 1.00 44.38 72 THR A N 1
ATOM 580 C CA . THR A 1 72 ? 8.143 6.749 23.632 1.00 44.38 72 THR A CA 1
ATOM 581 C C . THR A 1 72 ? 7.998 5.370 24.240 1.00 44.38 72 THR A C 1
ATOM 583 O O . THR A 1 72 ? 7.438 5.235 25.322 1.00 44.38 72 THR A O 1
ATOM 586 N N . VAL A 1 73 ? 8.504 4.343 23.565 1.00 51.00 73 VAL A N 1
ATOM 587 C CA . VAL A 1 73 ? 8.820 3.080 24.226 1.00 51.00 73 VAL A CA 1
ATOM 588 C C . VAL A 1 73 ? 9.997 3.381 25.156 1.00 51.00 73 VAL A C 1
ATOM 590 O O . VAL A 1 73 ? 11.136 2.983 24.928 1.00 51.00 73 VAL A O 1
ATOM 593 N N . GLN A 1 74 ? 9.742 4.165 26.202 1.00 42.16 74 GLN A N 1
ATOM 594 C CA . GLN A 1 74 ? 10.495 4.049 27.420 1.00 42.16 74 GLN A CA 1
ATOM 595 C C . GLN A 1 74 ? 10.106 2.681 27.951 1.00 42.16 74 GLN A C 1
ATOM 597 O O . GLN A 1 74 ? 8.934 2.375 28.159 1.00 42.16 74 GLN A O 1
ATOM 602 N N . ILE A 1 75 ? 11.103 1.850 28.211 1.00 49.50 75 ILE A N 1
ATOM 603 C CA . ILE A 1 75 ? 10.967 0.550 28.878 1.00 49.50 75 ILE A CA 1
ATOM 604 C C . ILE A 1 75 ? 10.593 0.775 30.374 1.00 49.50 75 ILE A C 1
ATOM 606 O O . ILE A 1 75 ? 10.986 0.043 31.273 1.00 49.50 75 ILE A O 1
ATOM 610 N N . VAL A 1 76 ? 9.828 1.834 30.652 1.00 50.06 76 VAL A N 1
ATOM 611 C CA . VAL A 1 76 ? 9.338 2.307 31.944 1.00 50.06 76 VAL A CA 1
ATOM 612 C C . VAL A 1 76 ? 7.800 2.194 32.015 1.00 50.06 76 VAL A C 1
ATOM 614 O O . VAL A 1 76 ? 7.255 2.116 33.113 1.00 50.06 76 VAL A O 1
ATOM 617 N N . GLU A 1 77 ? 7.086 2.061 30.888 1.00 46.88 77 GLU A N 1
ATOM 618 C CA . GLU A 1 77 ? 5.615 2.197 30.854 1.00 46.88 77 GLU A CA 1
ATOM 619 C C . GLU A 1 77 ? 4.803 0.893 30.965 1.00 46.88 77 GLU A C 1
ATOM 621 O O . GLU A 1 77 ? 3.609 0.940 31.223 1.00 46.88 77 GLU A O 1
ATOM 626 N N . ALA A 1 78 ? 5.422 -0.295 30.942 1.00 50.06 78 ALA A N 1
ATOM 627 C CA . ALA A 1 78 ? 4.683 -1.537 31.235 1.00 50.06 78 ALA A CA 1
ATOM 628 C C . ALA A 1 78 ? 4.175 -1.602 32.693 1.00 50.06 78 ALA A C 1
ATOM 630 O O . ALA A 1 78 ? 3.265 -2.367 33.015 1.00 50.06 78 ALA A O 1
ATOM 631 N N . LYS A 1 79 ? 4.772 -0.804 33.589 1.00 49.25 79 LYS A N 1
ATOM 632 C CA . LYS A 1 79 ? 4.341 -0.700 34.986 1.00 49.25 79 LYS A CA 1
ATOM 633 C C . LYS A 1 79 ? 3.268 0.377 35.175 1.00 49.25 79 LYS A C 1
ATOM 635 O O . LYS A 1 79 ? 2.357 0.167 35.963 1.00 49.25 79 LYS A O 1
ATOM 640 N N . GLN A 1 80 ? 3.336 1.478 34.421 1.00 52.06 80 GLN A N 1
ATOM 641 C CA . GLN A 1 80 ? 2.383 2.585 34.545 1.00 52.06 80 GLN A CA 1
ATOM 642 C C . GLN A 1 80 ? 1.014 2.246 33.946 1.00 52.06 80 GLN A C 1
ATOM 644 O O . GLN A 1 80 ? 0.018 2.523 34.602 1.00 52.06 80 GLN A O 1
ATOM 649 N N . ASP A 1 81 ? 0.942 1.540 32.814 1.00 55.53 81 ASP A N 1
ATOM 650 C CA . ASP A 1 81 ? -0.346 1.087 32.256 1.00 55.53 81 ASP A CA 1
ATOM 651 C C . ASP A 1 81 ? -1.028 0.032 33.136 1.00 55.53 81 ASP A C 1
ATOM 653 O O . ASP A 1 81 ? -2.248 0.020 33.293 1.00 55.53 81 ASP A O 1
ATOM 657 N N . ALA A 1 82 ? -0.245 -0.863 33.748 1.00 57.47 82 ALA A N 1
ATOM 658 C CA . ALA A 1 82 ? -0.770 -1.847 34.690 1.00 57.47 82 ALA A CA 1
ATOM 659 C C . ALA A 1 82 ? -1.279 -1.186 35.980 1.00 57.47 82 ALA A C 1
ATOM 661 O O . ALA A 1 82 ? -2.284 -1.633 36.528 1.00 57.47 82 ALA A O 1
ATOM 662 N N . ASP A 1 83 ? -0.602 -0.143 36.464 1.00 60.47 83 ASP A N 1
ATOM 663 C CA . ASP A 1 83 ? -1.006 0.586 37.667 1.00 60.47 83 ASP A CA 1
ATOM 664 C C . ASP A 1 83 ? -2.179 1.548 37.390 1.00 60.47 83 ASP A C 1
ATOM 666 O O . ASP A 1 83 ? -3.069 1.651 38.229 1.00 60.47 83 ASP A O 1
ATOM 670 N N . GLN A 1 84 ? -2.272 2.152 36.199 1.00 63.53 84 GLN A N 1
ATOM 671 C CA . GLN A 1 84 ? -3.439 2.935 35.764 1.00 63.53 84 GLN A CA 1
ATOM 672 C C . GLN A 1 84 ? -4.673 2.057 35.527 1.00 63.53 84 GLN A C 1
ATOM 674 O O . GLN A 1 84 ? -5.767 2.421 35.949 1.00 63.53 84 GLN A O 1
ATOM 679 N N . LEU A 1 85 ? -4.524 0.882 34.904 1.00 67.00 85 LEU A N 1
ATOM 680 C CA . LEU A 1 85 ? -5.639 -0.052 34.720 1.00 67.00 85 LEU A CA 1
ATOM 681 C C . LEU A 1 85 ? -6.124 -0.605 36.067 1.00 67.00 85 LEU A C 1
ATOM 683 O O . LEU A 1 85 ? -7.327 -0.742 36.271 1.00 67.00 85 LEU A O 1
ATOM 687 N N . LYS A 1 86 ? -5.202 -0.872 37.002 1.00 68.44 86 LYS A N 1
ATOM 688 C CA . LYS A 1 86 ? -5.551 -1.214 38.385 1.00 68.44 86 LYS A CA 1
ATOM 689 C C . LYS A 1 86 ? -6.309 -0.079 39.059 1.00 68.44 86 LYS A C 1
ATOM 691 O O . LYS A 1 86 ? -7.368 -0.352 39.589 1.00 68.44 86 LYS A O 1
ATOM 696 N N . ASP A 1 87 ? -5.832 1.162 39.001 1.00 69.56 87 ASP A N 1
ATOM 697 C CA . ASP A 1 87 ? -6.498 2.310 39.640 1.00 69.56 87 ASP A CA 1
ATOM 698 C C . ASP A 1 87 ? -7.889 2.600 39.034 1.00 69.56 87 ASP A C 1
ATOM 700 O O . ASP A 1 87 ? -8.846 2.922 39.742 1.00 69.56 87 ASP A O 1
ATOM 704 N N . LEU A 1 88 ? -8.042 2.396 37.720 1.00 69.19 88 LEU A N 1
ATOM 705 C CA . LEU A 1 88 ? -9.316 2.552 37.015 1.00 69.19 88 LEU A CA 1
ATOM 706 C C . LEU A 1 88 ? -10.314 1.436 37.325 1.00 69.19 88 LEU A C 1
ATOM 708 O O . LEU A 1 88 ? -11.505 1.720 37.428 1.00 69.19 88 LEU A O 1
ATOM 712 N N . LEU A 1 89 ? -9.863 0.186 37.445 1.00 69.94 89 LEU A N 1
ATOM 713 C CA . LEU A 1 89 ? -10.738 -0.967 37.684 1.00 69.94 89 LEU A CA 1
ATOM 714 C C . LEU A 1 89 ? -10.842 -1.339 39.173 1.00 69.94 89 LEU A C 1
ATOM 716 O O . LEU A 1 89 ? -11.667 -2.186 39.523 1.00 69.94 89 LEU A O 1
ATOM 720 N N . ASP A 1 90 ? -10.088 -0.685 40.063 1.00 70.31 90 ASP A N 1
ATOM 721 C CA . ASP A 1 90 ? -10.160 -0.940 41.500 1.00 70.31 90 ASP A CA 1
ATOM 722 C C . ASP A 1 90 ? -11.536 -0.542 42.047 1.00 70.31 90 ASP A C 1
ATOM 724 O O . ASP A 1 90 ? -12.047 0.563 41.827 1.00 70.31 90 ASP A O 1
ATOM 728 N N . GLY A 1 91 ? -12.177 -1.470 42.749 1.00 71.06 91 GLY A N 1
ATOM 729 C CA . GLY A 1 91 ? -13.528 -1.302 43.282 1.00 71.06 91 GLY A CA 1
ATOM 730 C C . GLY A 1 91 ? -14.672 -1.439 42.269 1.00 71.06 91 GLY A C 1
ATOM 731 O O . GLY A 1 91 ? -15.816 -1.183 42.647 1.00 71.06 91 GLY A O 1
ATOM 732 N N . TYR A 1 92 ? -14.413 -1.839 41.018 1.00 78.25 92 TYR A N 1
ATOM 733 C CA . TYR A 1 92 ? -15.480 -2.260 40.103 1.00 78.25 92 TYR A CA 1
ATOM 734 C C . TYR A 1 92 ? -15.889 -3.706 40.380 1.00 78.25 92 TYR A C 1
ATOM 736 O O . TYR A 1 92 ? -15.045 -4.597 40.466 1.00 78.25 92 TYR A O 1
ATOM 744 N N . ARG A 1 93 ? -17.199 -3.948 40.479 1.00 78.75 93 ARG A N 1
ATOM 745 C CA . ARG A 1 93 ? -17.767 -5.291 40.636 1.00 78.75 93 ARG A CA 1
ATOM 746 C C . ARG A 1 93 ? -18.477 -5.722 39.363 1.00 78.75 93 ARG A C 1
ATOM 748 O O . ARG A 1 93 ? -19.191 -4.934 38.743 1.00 78.75 93 ARG A O 1
ATOM 755 N N . ILE A 1 94 ? -18.347 -6.997 39.015 1.00 81.25 94 ILE A N 1
ATOM 756 C CA . ILE A 1 94 ? -19.116 -7.600 37.924 1.00 81.25 94 ILE A CA 1
ATOM 757 C C . ILE A 1 94 ? -20.589 -7.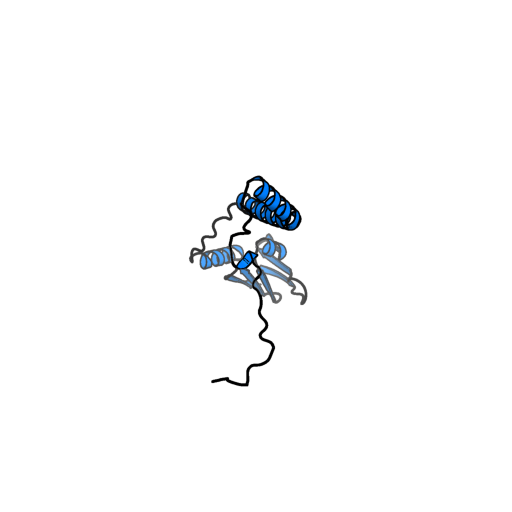699 38.340 1.00 81.25 94 ILE A C 1
ATOM 759 O O . ILE A 1 94 ? -20.923 -8.350 39.331 1.00 81.25 94 ILE A O 1
ATOM 763 N N . VAL A 1 95 ? -21.481 -7.062 37.578 1.00 81.81 95 VAL A N 1
ATOM 764 C CA . VAL A 1 95 ? -22.939 -7.187 37.761 1.00 81.81 95 VAL A CA 1
ATOM 765 C C . VAL A 1 95 ? -23.494 -8.290 36.874 1.00 81.81 95 VAL A C 1
ATOM 767 O O . VAL A 1 95 ? -24.330 -9.083 37.306 1.00 81.81 95 VAL A O 1
ATOM 770 N N . SER A 1 96 ? -23.023 -8.354 35.631 1.00 78.38 96 SER A N 1
ATOM 771 C CA . SER A 1 96 ? -23.414 -9.392 34.686 1.00 78.38 96 SER A CA 1
ATOM 772 C C . SER A 1 96 ? -22.278 -9.696 33.718 1.00 78.38 96 SER A C 1
ATOM 774 O O . SER A 1 96 ? -21.525 -8.806 33.328 1.00 78.38 96 SER A O 1
ATOM 776 N N . ALA A 1 97 ? -22.151 -10.966 33.341 1.00 82.75 97 ALA A N 1
ATOM 777 C CA . ALA A 1 97 ? -21.190 -11.432 32.353 1.00 82.75 97 ALA A CA 1
ATOM 778 C C . ALA A 1 97 ? -21.812 -12.564 31.527 1.00 82.75 97 ALA A C 1
ATOM 780 O O . ALA A 1 97 ? -22.374 -13.519 32.069 1.00 82.75 97 ALA A O 1
ATOM 781 N N . TRP A 1 98 ? -21.707 -12.450 30.206 1.00 79.50 98 TRP A N 1
ATOM 782 C CA . TRP A 1 98 ? -2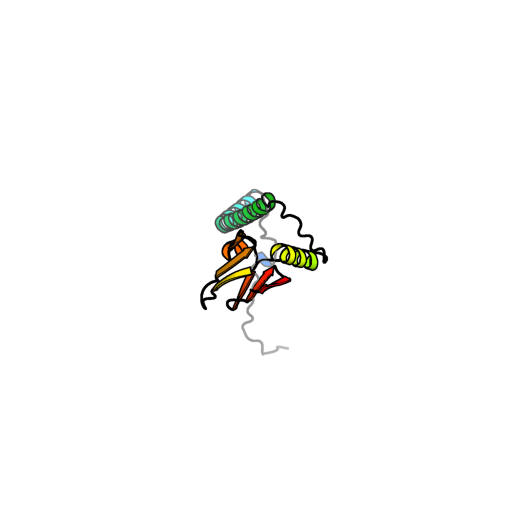2.239 -13.384 29.224 1.00 79.50 98 TRP A CA 1
ATOM 783 C C . TRP A 1 98 ? -21.204 -13.630 28.125 1.00 79.50 98 TRP A C 1
ATOM 785 O O . TRP A 1 98 ? -20.757 -12.700 27.455 1.00 79.50 98 TRP A O 1
ATOM 795 N N . ASN A 1 99 ? -20.822 -14.893 27.934 1.00 84.31 99 ASN A N 1
ATOM 796 C CA . ASN A 1 99 ? -19.836 -15.299 26.935 1.00 84.31 99 ASN A CA 1
ATOM 797 C C . ASN A 1 99 ? -20.433 -16.341 25.966 1.00 84.31 99 ASN A C 1
ATOM 799 O O . ASN A 1 99 ? -20.369 -17.542 26.243 1.00 84.31 99 ASN A O 1
ATOM 803 N N . PRO A 1 100 ? -21.081 -15.909 24.870 1.00 82.50 100 PRO A N 1
ATOM 804 C CA . PRO A 1 100 ? -21.566 -16.814 23.830 1.00 82.50 100 PRO A CA 1
ATOM 805 C C . PRO A 1 100 ? -20.411 -17.381 22.971 1.00 82.50 100 PRO A C 1
ATOM 807 O O . PRO A 1 100 ? -19.476 -16.660 22.643 1.00 82.50 100 PRO A O 1
ATOM 810 N N . PRO A 1 101 ? -20.487 -18.644 22.503 1.00 77.00 101 PRO A N 1
ATOM 811 C CA . PRO A 1 101 ? -19.378 -19.321 21.814 1.00 77.00 101 PRO A CA 1
ATOM 812 C C . PRO A 1 101 ? -19.029 -18.782 20.411 1.00 77.00 101 PRO A C 1
ATOM 814 O O . PRO A 1 101 ? -18.050 -19.229 19.826 1.00 77.00 101 PRO A O 1
ATOM 817 N N . ASN A 1 102 ? -19.816 -17.859 19.845 1.00 83.94 102 ASN A N 1
ATOM 818 C CA . ASN A 1 102 ? -19.607 -17.320 18.490 1.00 83.94 102 ASN A CA 1
ATOM 819 C C . ASN A 1 102 ? -19.829 -15.797 18.400 1.00 83.94 102 ASN A C 1
ATOM 821 O O . ASN A 1 102 ? -20.132 -15.263 17.334 1.00 83.94 102 ASN A O 1
ATOM 825 N N . GLN A 1 103 ? -19.761 -15.093 19.529 1.00 82.38 103 GLN A N 1
ATOM 826 C CA . GLN A 1 103 ? -19.936 -13.645 19.581 1.00 82.38 103 GLN A CA 1
ATOM 827 C C . GLN A 1 103 ? -19.053 -13.062 20.687 1.00 82.38 103 GLN A C 1
ATOM 829 O O . GLN A 1 103 ? -18.667 -13.756 21.623 1.00 82.38 103 GLN A O 1
ATOM 834 N N . LEU A 1 104 ? -18.709 -11.782 20.557 1.00 79.81 104 LEU A N 1
ATOM 835 C CA . LEU A 1 104 ? -17.919 -11.070 21.555 1.00 79.81 104 LEU A CA 1
ATOM 836 C C . LEU A 1 104 ? -18.616 -11.107 22.928 1.00 79.81 104 LEU A C 1
ATOM 838 O O . LEU A 1 104 ? -19.828 -10.877 22.995 1.00 79.81 104 LEU A O 1
ATOM 842 N N . PRO A 1 105 ? -17.873 -11.348 24.021 1.00 81.38 105 PRO A N 1
ATOM 843 C CA . PRO A 1 105 ? -18.464 -11.439 25.346 1.00 81.38 105 PRO A CA 1
ATOM 844 C C . PRO A 1 105 ? -19.045 -10.090 25.790 1.00 81.38 105 PRO A C 1
ATOM 846 O O . PRO A 1 105 ? -18.432 -9.039 25.589 1.00 81.38 105 PRO A O 1
ATOM 849 N N . SER A 1 106 ? -20.220 -10.111 26.408 1.00 81.44 106 SER A N 1
ATOM 850 C CA . SER A 1 106 ? -20.864 -8.925 26.971 1.00 81.44 106 SER A CA 1
ATOM 851 C C . SER A 1 106 ? -20.796 -8.978 28.491 1.00 81.44 106 SER A C 1
ATOM 853 O O . SER A 1 106 ? -21.091 -10.010 29.085 1.00 81.44 106 SER A O 1
ATOM 855 N N . PHE A 1 107 ? -20.402 -7.885 29.131 1.00 83.56 107 PHE A N 1
ATOM 856 C CA . PHE A 1 107 ? -20.398 -7.761 30.585 1.00 83.56 107 PHE A CA 1
ATOM 857 C C . PHE A 1 107 ? -20.614 -6.303 30.995 1.00 83.56 107 PHE A C 1
ATOM 859 O O . PHE A 1 107 ? -20.359 -5.377 30.212 1.00 83.56 107 PHE A O 1
ATOM 866 N N . GLU A 1 108 ? -21.086 -6.128 32.225 1.00 84.56 108 GLU A N 1
ATOM 867 C CA . GLU A 1 108 ? -21.312 -4.837 32.869 1.00 84.56 108 GLU A CA 1
ATOM 868 C C . GLU A 1 108 ? -20.578 -4.801 34.210 1.00 84.56 108 GLU A C 1
ATOM 870 O O . GLU A 1 108 ? -20.746 -5.690 35.056 1.00 84.56 108 GLU A O 1
ATOM 875 N N . LEU A 1 109 ? -19.768 -3.760 34.389 1.00 84.12 109 LEU A N 1
ATOM 876 C CA . LEU A 1 109 ? -19.078 -3.453 35.635 1.00 84.12 109 LEU A CA 1
ATOM 877 C C . LEU A 1 109 ? -19.780 -2.274 36.305 1.00 84.12 109 LEU A C 1
ATOM 879 O O . LEU A 1 109 ? -20.105 -1.297 35.634 1.00 84.12 109 LEU A O 1
ATOM 883 N N . ASP A 1 110 ? -19.993 -2.349 37.614 1.00 84.00 110 ASP A N 1
ATOM 884 C CA . ASP A 1 110 ? -20.584 -1.262 38.399 1.00 84.00 110 ASP A CA 1
ATOM 885 C C . ASP A 1 110 ? -19.657 -0.869 39.548 1.00 84.00 110 ASP A C 1
ATOM 887 O O . ASP A 1 110 ? -19.142 -1.727 40.273 1.00 84.00 110 ASP A O 1
ATOM 891 N N . LYS A 1 111 ? -19.473 0.440 39.719 1.00 80.38 111 LYS A N 1
ATOM 892 C CA . LYS A 1 111 ? -18.829 1.052 40.882 1.00 80.38 111 LYS A CA 1
ATOM 893 C C . LYS A 1 111 ? -19.724 2.177 41.382 1.00 80.38 111 LYS A C 1
ATOM 895 O O . LYS A 1 111 ? -19.776 3.256 40.794 1.00 80.38 111 LYS A O 1
ATOM 900 N N . SER A 1 112 ? -20.437 1.922 42.478 1.00 71.94 112 SER A N 1
ATOM 901 C CA . SER A 1 112 ? -21.274 2.916 43.167 1.00 71.94 112 SER A CA 1
ATOM 902 C C . SER A 1 112 ? -22.284 3.645 42.259 1.00 71.94 112 SER A C 1
ATOM 904 O O . SER A 1 112 ? -22.581 4.815 42.496 1.00 71.94 112 SER A O 1
ATOM 906 N N . GLY A 1 113 ? -22.813 2.972 41.228 1.00 73.50 113 GLY A N 1
ATOM 907 C CA . GLY A 1 113 ? -23.787 3.527 40.283 1.00 73.50 113 GLY A CA 1
ATOM 908 C C . GLY A 1 113 ? -23.205 3.961 38.934 1.00 73.50 113 GLY A C 1
ATOM 909 O O . GLY A 1 113 ? -23.980 4.240 38.017 1.00 73.50 113 GLY A O 1
ATOM 910 N N . ASN A 1 114 ? -21.876 3.980 38.779 1.00 78.75 114 ASN A N 1
ATOM 911 C CA . ASN A 1 114 ? -21.218 4.183 37.489 1.00 78.75 114 ASN A CA 1
ATOM 912 C C . ASN A 1 114 ? -21.055 2.840 36.777 1.00 78.75 114 ASN A C 1
ATOM 914 O O . ASN A 1 114 ? -20.249 2.001 37.185 1.00 78.75 114 ASN A O 1
ATOM 918 N N . ARG A 1 115 ? -21.833 2.654 35.707 1.00 82.12 115 ARG A N 1
ATOM 919 C CA . ARG A 1 115 ? -21.853 1.426 34.910 1.00 82.12 115 ARG A CA 1
ATOM 920 C C . ARG A 1 115 ? -20.966 1.566 33.685 1.00 82.12 115 ARG A C 1
ATOM 922 O O . ARG A 1 115 ? -21.251 2.401 32.833 1.00 82.12 115 ARG A O 1
ATOM 929 N N . ILE A 1 116 ? -19.954 0.711 33.586 1.00 82.81 116 ILE A N 1
ATOM 930 C CA . ILE A 1 116 ? -19.096 0.590 32.406 1.00 82.81 116 ILE A CA 1
ATOM 931 C C . ILE A 1 116 ? -19.469 -0.686 31.660 1.00 82.81 116 ILE A C 1
ATOM 933 O O . ILE A 1 116 ? -19.562 -1.772 32.244 1.00 82.81 116 ILE A O 1
ATOM 937 N N . THR A 1 117 ? -19.675 -0.556 30.351 1.00 86.19 117 THR A N 1
ATOM 938 C CA . THR A 1 117 ? -20.045 -1.687 29.491 1.00 86.19 117 THR A CA 1
ATOM 939 C C . THR A 1 117 ? -18.843 -2.257 28.746 1.00 86.19 117 THR A C 1
ATOM 941 O O . THR A 1 117 ? -17.864 -1.571 28.450 1.00 86.19 117 THR A O 1
ATOM 944 N N . SER A 1 118 ? -18.951 -3.523 28.345 1.00 82.38 118 SER A N 1
ATOM 945 C CA . SER A 1 118 ? -17.958 -4.175 27.482 1.00 82.38 118 SER A CA 1
ATOM 946 C C . SER A 1 118 ? -17.699 -3.464 26.142 1.00 82.38 118 SER A C 1
ATOM 948 O O . SER A 1 118 ? -16.648 -3.663 25.536 1.00 82.38 118 SER A O 1
ATOM 950 N N . VAL A 1 119 ? -18.640 -2.653 25.647 1.00 84.69 119 VAL A N 1
ATOM 951 C CA . VAL A 1 119 ? -18.476 -1.871 24.408 1.00 84.69 119 VAL A CA 1
ATOM 952 C C . VAL A 1 119 ? -17.592 -0.656 24.660 1.00 84.69 119 VAL A C 1
ATOM 954 O O . VAL A 1 119 ? -16.707 -0.361 23.862 1.00 84.69 119 VAL A O 1
ATOM 957 N N . GLU A 1 120 ? -17.792 0.005 25.796 1.00 83.50 120 GLU A N 1
ATOM 958 C CA . GLU A 1 120 ? -17.017 1.168 26.213 1.00 83.50 120 GLU A CA 1
ATOM 959 C C . GLU A 1 120 ? -15.549 0.797 26.455 1.00 83.50 120 GLU A C 1
ATOM 961 O O . GLU A 1 120 ? -14.656 1.432 25.895 1.00 83.50 120 GLU A O 1
ATOM 966 N N . LEU A 1 121 ? -15.286 -0.314 27.152 1.00 82.50 121 LEU A N 1
ATOM 967 C CA . LEU A 1 121 ? -13.919 -0.816 27.363 1.00 82.50 121 LEU A CA 1
ATOM 968 C C . LEU A 1 121 ? -13.202 -1.155 26.050 1.00 82.50 121 LEU A C 1
ATOM 970 O O . LEU A 1 121 ? -12.032 -0.820 25.884 1.00 82.50 121 LEU A O 1
ATOM 974 N N . ARG A 1 122 ? -13.915 -1.733 25.078 1.00 82.38 122 ARG A N 1
ATOM 975 C CA . ARG A 1 122 ? -13.359 -1.983 23.738 1.00 82.38 122 ARG A CA 1
ATOM 976 C C . ARG A 1 122 ? -13.124 -0.703 22.950 1.00 82.38 122 ARG A C 1
ATOM 978 O O . ARG A 1 122 ? -12.142 -0.618 22.222 1.00 82.38 122 ARG A O 1
ATOM 985 N N . SER A 1 123 ? -14.000 0.293 23.090 1.00 80.94 123 SER A N 1
ATOM 986 C CA . SER A 1 123 ? -13.824 1.595 22.436 1.00 80.94 123 SER A CA 1
ATOM 987 C C . SER A 1 123 ? -12.605 2.357 22.965 1.00 80.94 123 SER A C 1
ATOM 989 O O . SER A 1 123 ? -11.999 3.122 22.222 1.00 80.94 123 SER A O 1
ATOM 991 N N . MET A 1 124 ? -12.202 2.080 24.209 1.00 76.88 124 MET A N 1
ATOM 992 C CA . MET A 1 124 ? -10.957 2.569 24.809 1.00 76.88 124 MET A CA 1
ATOM 993 C C . MET A 1 124 ? -9.715 1.762 24.385 1.00 76.88 124 MET A C 1
ATOM 995 O O . MET A 1 124 ? -8.606 2.118 24.765 1.00 76.88 124 MET A O 1
ATOM 999 N N . GLY A 1 125 ? -9.877 0.704 23.581 1.00 77.81 125 GLY A N 1
ATOM 1000 C CA . GLY A 1 125 ? -8.771 -0.098 23.050 1.00 77.81 125 GLY A CA 1
ATOM 1001 C C . GLY A 1 125 ? -8.344 -1.277 23.927 1.00 77.81 125 GLY A C 1
ATOM 1002 O O . GLY A 1 125 ? -7.332 -1.907 23.627 1.00 77.81 125 GLY A O 1
ATOM 1003 N N . PHE A 1 126 ? -9.101 -1.608 24.978 1.00 81.31 126 PHE A N 1
ATOM 1004 C CA . PHE A 1 126 ? -8.818 -2.771 25.818 1.00 81.31 126 PHE A CA 1
ATOM 1005 C C . PHE A 1 126 ? -9.383 -4.053 25.202 1.00 81.31 126 PHE A C 1
ATOM 1007 O O . PHE A 1 126 ? -10.534 -4.091 24.752 1.00 81.31 126 PHE A O 1
ATOM 1014 N N . ASP A 1 127 ? -8.588 -5.123 25.221 1.00 78.56 127 ASP A N 1
ATOM 1015 C CA . ASP A 1 127 ? -9.057 -6.458 24.858 1.00 78.56 127 ASP A CA 1
ATOM 1016 C C . ASP A 1 127 ? -9.633 -7.141 26.099 1.00 78.56 127 ASP A C 1
ATOM 1018 O O . ASP A 1 127 ? -9.057 -7.070 27.187 1.00 78.56 127 ASP A O 1
ATOM 1022 N N . VAL A 1 128 ? -10.799 -7.767 25.963 1.00 79.00 128 VAL A N 1
ATOM 1023 C CA . VAL A 1 128 ? -11.524 -8.318 27.108 1.00 79.00 128 VAL A CA 1
ATOM 1024 C C . VAL A 1 128 ? -11.930 -9.753 26.866 1.00 79.00 128 VAL A C 1
ATOM 1026 O O . VAL A 1 128 ? -12.661 -10.077 25.926 1.00 79.00 128 VAL A O 1
ATOM 1029 N N . THR A 1 129 ? -11.522 -10.598 27.802 1.00 80.44 129 THR A N 1
ATOM 1030 C CA . THR A 1 129 ? -11.782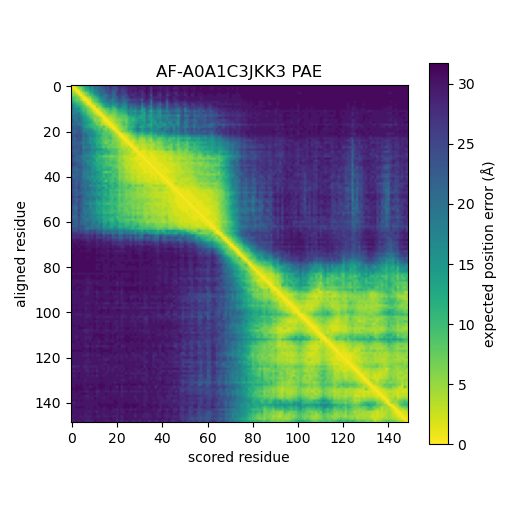 -12.030 27.815 1.00 80.44 129 THR A CA 1
ATOM 1031 C C . THR A 1 129 ? -12.600 -12.384 29.057 1.00 80.44 129 THR A C 1
ATOM 1033 O O . THR A 1 129 ? -12.277 -12.015 30.182 1.00 80.44 129 THR A O 1
ATOM 1036 N N . VAL A 1 130 ? -13.724 -13.074 28.858 1.00 77.31 130 VAL A N 1
ATOM 1037 C CA . VAL A 1 130 ? -14.616 -13.490 29.950 1.00 77.31 130 VAL A CA 1
ATOM 1038 C C . VAL A 1 130 ? -14.447 -14.987 30.167 1.00 77.31 130 VAL A C 1
ATOM 1040 O O . VAL A 1 130 ? -14.816 -15.786 29.306 1.00 77.31 130 VAL A O 1
ATOM 1043 N N . PHE A 1 131 ? -13.905 -15.374 31.320 1.00 80.12 131 PHE A N 1
ATOM 1044 C CA . PHE A 1 131 ? -13.711 -16.782 31.671 1.00 80.12 131 PHE A CA 1
ATOM 1045 C C . PHE A 1 131 ? -14.962 -17.396 32.300 1.00 80.12 131 PHE A C 1
ATOM 1047 O O . PHE A 1 131 ? -15.289 -18.551 32.033 1.00 80.12 131 PHE A O 1
ATOM 1054 N N . SER A 1 132 ? -15.665 -16.645 33.148 1.00 73.50 132 SER A N 1
ATOM 1055 C CA . SER A 1 132 ? -16.894 -17.099 33.804 1.00 73.50 132 SER A CA 1
ATOM 1056 C C . SER A 1 132 ? -17.793 -15.917 34.159 1.00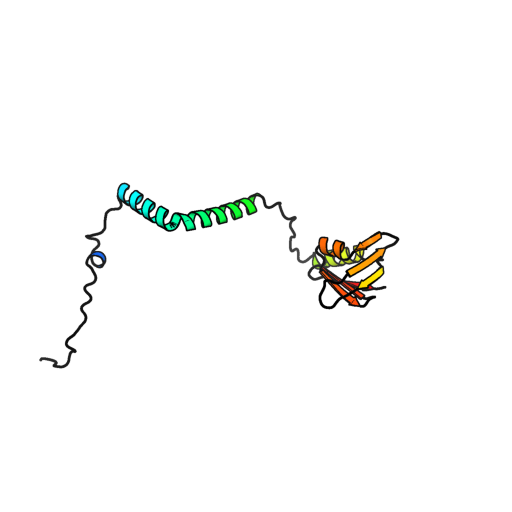 73.50 132 SER A C 1
ATOM 1058 O O . SER A 1 132 ? -17.406 -14.760 34.003 1.00 73.50 132 SER A O 1
ATOM 1060 N N . SER A 1 133 ? -18.985 -16.196 34.691 1.00 72.56 133 SER A N 1
ATOM 1061 C CA . SER A 1 133 ? -19.918 -15.164 35.164 1.00 72.56 133 SER A CA 1
ATOM 1062 C C . SER A 1 133 ? -19.346 -14.254 36.261 1.00 72.56 133 SER A C 1
ATOM 1064 O O . SER A 1 133 ? -19.945 -13.229 36.561 1.00 72.56 133 SER A O 1
ATOM 1066 N N . CYS A 1 134 ? -18.217 -14.635 36.868 1.00 80.06 134 CYS A N 1
ATOM 1067 C CA . CYS A 1 134 ? -17.583 -13.926 37.976 1.00 80.06 134 CYS A CA 1
ATOM 1068 C C . CYS A 1 134 ? -16.081 -13.695 37.770 1.00 80.06 134 CYS A C 1
ATOM 1070 O O . CYS A 1 134 ? -15.336 -13.429 38.714 1.00 80.06 134 CYS A O 1
ATOM 1072 N N . ARG A 1 135 ? -15.615 -13.873 36.533 1.00 81.56 135 ARG A N 1
ATOM 1073 C CA . ARG A 1 135 ? -14.204 -13.754 36.196 1.00 81.56 135 ARG A CA 1
ATOM 1074 C C . ARG A 1 135 ? -14.055 -13.141 34.819 1.00 81.56 135 ARG A C 1
ATOM 1076 O O . ARG A 1 135 ? -14.316 -13.800 33.806 1.00 81.56 135 ARG A O 1
ATOM 1083 N N . VAL A 1 136 ? -13.614 -11.892 34.809 1.00 82.94 136 VAL A N 1
ATOM 1084 C CA . VAL A 1 136 ? -13.344 -11.130 33.593 1.00 82.94 136 VAL A CA 1
ATOM 1085 C C . VAL A 1 136 ? -11.895 -10.677 33.634 1.00 82.94 136 VAL A C 1
ATOM 1087 O O . VAL A 1 136 ? -11.478 -10.032 34.592 1.00 82.94 136 VAL A O 1
ATOM 1090 N N . SER A 1 137 ? -11.133 -11.015 32.601 1.00 81.50 137 SER A N 1
ATOM 1091 C CA . SER A 1 137 ? -9.781 -10.509 32.392 1.00 81.50 137 SER A CA 1
ATOM 1092 C C . SER A 1 137 ? -9.801 -9.418 31.336 1.00 81.50 137 SER A C 1
ATOM 1094 O O . SER A 1 137 ? -10.181 -9.640 30.184 1.00 81.50 137 SER A O 1
ATOM 1096 N N . VAL A 1 138 ? -9.380 -8.230 31.748 1.00 82.12 138 VAL A N 1
ATOM 1097 C CA . VAL A 1 138 ? -9.175 -7.081 30.871 1.00 82.12 138 VAL A CA 1
ATOM 1098 C C . VAL A 1 138 ? -7.680 -6.972 30.611 1.00 82.12 138 VAL A C 1
ATOM 1100 O O . VAL A 1 138 ? -6.888 -6.865 31.547 1.00 82.12 138 VAL A O 1
ATOM 1103 N N . SER A 1 139 ? -7.293 -7.026 29.343 1.00 77.88 139 SER A N 1
ATOM 1104 C CA . SER A 1 139 ? -5.907 -6.928 28.904 1.00 77.88 139 SER A CA 1
ATOM 1105 C C . SER A 1 139 ? -5.665 -5.664 28.085 1.00 77.88 139 SER A C 1
ATOM 1107 O O . SER A 1 139 ? -6.409 -5.365 27.150 1.00 77.88 139 SER A O 1
ATOM 1109 N N . SER A 1 140 ? -4.588 -4.950 28.414 1.00 71.25 140 SER A N 1
ATOM 1110 C CA . SER A 1 140 ? -4.044 -3.837 27.635 1.00 71.25 140 SER A CA 1
ATOM 1111 C C . SER A 1 140 ? -2.627 -4.201 27.204 1.00 71.25 140 SER A C 1
ATOM 1113 O O . SER A 1 140 ? -1.694 -4.150 28.006 1.00 71.25 140 SER A O 1
ATOM 1115 N N . GLY A 1 141 ? -2.458 -4.658 25.961 1.00 72.56 141 GLY A N 1
ATOM 1116 C CA . GLY A 1 141 ? -1.153 -5.084 25.446 1.00 72.56 141 GLY A CA 1
ATOM 1117 C C . GLY A 1 141 ? -0.509 -6.191 26.295 1.00 72.56 141 GLY A C 1
ATOM 1118 O O . GLY A 1 141 ? -0.847 -7.363 26.151 1.00 72.56 141 GLY A O 1
ATOM 1119 N N . THR A 1 142 ? 0.438 -5.826 27.167 1.00 60.78 142 THR A N 1
ATOM 1120 C CA . THR A 1 142 ? 1.196 -6.751 28.032 1.00 60.78 142 THR A CA 1
ATOM 1121 C C . THR A 1 142 ? 0.665 -6.883 29.462 1.00 60.78 142 THR A C 1
ATOM 1123 O O . THR A 1 142 ? 1.130 -7.760 30.191 1.00 60.78 142 THR A O 1
ATOM 1126 N N . SER A 1 143 ? -0.260 -6.023 29.899 1.00 67.25 143 SER A N 1
ATOM 1127 C CA . SER A 1 143 ? -0.841 -6.077 31.245 1.00 67.25 143 SER A CA 1
ATOM 1128 C C . SER A 1 143 ? -2.222 -6.734 31.205 1.00 67.25 143 SER A C 1
ATOM 1130 O O . SER A 1 143 ? -3.028 -6.473 30.317 1.00 67.25 143 SER A O 1
ATOM 1132 N N . SER A 1 144 ? -2.487 -7.625 32.162 1.00 69.12 144 SER A N 1
ATOM 1133 C CA . SER A 1 144 ? -3.774 -8.304 32.327 1.00 69.12 144 SER A CA 1
ATOM 1134 C C . SER A 1 144 ? -4.253 -8.088 33.755 1.00 69.12 144 SER A C 1
ATOM 1136 O O . SER A 1 144 ? -3.534 -8.417 34.700 1.00 69.12 144 SER A O 1
ATOM 1138 N N . TYR A 1 145 ? -5.455 -7.539 33.908 1.00 77.19 145 TYR A N 1
ATOM 1139 C CA . TYR A 1 145 ? -6.115 -7.340 35.193 1.00 77.19 145 TYR A CA 1
ATOM 1140 C C . TYR A 1 145 ? -7.366 -8.211 35.280 1.00 77.19 145 TYR A C 1
ATOM 1142 O O . TYR A 1 145 ? -8.162 -8.272 34.343 1.00 77.19 145 TYR A O 1
ATOM 1150 N N . GLU A 1 146 ? -7.522 -8.902 36.405 1.00 80.56 146 GLU A N 1
ATOM 1151 C CA . GLU A 1 146 ? -8.647 -9.796 36.664 1.00 80.56 146 GLU A CA 1
ATOM 1152 C C . GLU A 1 146 ? -9.623 -9.107 37.615 1.00 80.56 146 GLU A C 1
ATOM 1154 O O . GLU A 1 146 ? -9.264 -8.730 38.729 1.00 80.56 146 GLU A O 1
ATOM 1159 N N . VAL A 1 147 ? -10.860 -8.935 37.155 1.00 80.06 147 VAL A N 1
ATOM 1160 C CA . VAL A 1 147 ? -11.966 -8.434 37.966 1.00 80.06 147 VAL A CA 1
ATOM 1161 C C . VAL A 1 147 ? -12.781 -9.627 38.444 1.00 80.06 147 VAL A C 1
ATOM 1163 O O . VAL A 1 147 ? -13.098 -10.542 37.673 1.00 80.06 147 VAL A O 1
ATOM 1166 N N . HIS A 1 148 ? -13.145 -9.586 39.720 1.00 80.25 148 HIS A N 1
ATOM 1167 C CA . HIS A 1 148 ? -13.999 -10.568 40.370 1.00 80.25 148 HIS A CA 1
ATOM 1168 C C . HIS A 1 148 ? -15.341 -9.947 40.776 1.00 80.25 148 HIS A C 1
ATOM 1170 O O . HIS A 1 148 ? -15.515 -8.724 40.766 1.00 80.25 148 HIS A O 1
ATOM 1176 N N . CYS A 1 149 ? -16.305 -10.801 41.117 1.00 75.25 149 CYS A N 1
ATOM 1177 C CA . CYS A 1 149 ? -17.356 -10.404 42.050 1.00 75.25 149 CYS A CA 1
ATOM 1178 C C . CYS A 1 149 ? -16.821 -10.507 43.491 1.00 75.25 149 CYS A C 1
ATOM 1180 O O . CYS A 1 149 ? -17.420 -9.821 44.339 1.00 75.25 149 CYS A O 1
#

Mean predicted aligned error: 19.44 Å

Sequence (149 aa):
MTDRNAPKYAVYSVLPPYYTHGRYTVPYNLRNIMRLTKIHARKYSRFLCFALGALLTLGMSMLLMPETPETTVQIVEAKQDADQLKDLLDGYRIVSAWNPPNQLPSFELDKSGNRITSVELRSMGFDVTVFSSCRVSVSSGTSSYEVHC

Secondary structure (DSSP, 8-state):
-------S--------HHHH-GGGPPP--HHHHHHHHHHHHHHHHHHHHHHHHHHHHHHHHHHS----------TTHHHHHHHHHHHHHTT-EEEEEE--TTS--EEEEEETTEEEEHHHHHHTT-EEEEEETTEEEEEETTEEEEEE-

Foldseek 3Di:
DDDDDDPPDDPPPPPPPVPPDCPPVDDPDPVNVVVVCVVVCVVCVVVVVVVVVVVVVVVVCVVPVDPPPDPPPPVPCVVVVQVVVCVVCPQWFWPFWADDPPDDIWTWTDHPRDIDIPVNLVVVVWDWDDPDGFWIWIDDPPHIDIHGD

Organism: NCBI:txid446372

Radius of gyration: 35.38 Å; Cα contacts (8 Å, |Δi|>4): 132; chains: 1; bounding box: 70×52×85 Å

Solvent-accessible surface area (backbone atoms only — not comparable to full-atom values): 9190 Å² total; per-residue (Å²): 138,84,84,90,83,74,79,96,70,77,81,78,76,75,72,56,67,76,77,78,38,77,86,70,61,77,76,87,42,74,71,52,48,52,52,52,50,50,52,51,47,64,73,39,42,71,60,48,54,50,52,50,50,53,50,48,52,51,52,48,48,64,70,66,47,69,83,69,76,82,77,66,86,52,99,65,48,80,58,52,56,43,51,50,51,45,64,73,51,58,79,41,30,57,77,45,47,47,69,56,99,87,52,84,55,46,39,36,34,38,41,98,84,53,72,48,43,48,63,58,48,43,74,74,68,39,49,74,48,63,82,47,68,54,33,37,37,45,29,54,95,91,35,75,48,78,44,46,102

pLDDT: mean 76.42, std 13.74, range [39.06, 96.38]

=== Feature glossary ===
The record interleaves many kinds of information about one protein. Here is each kind framed as the question it answers.

Q: What known structures does this most resemble?
A: Structural nearest neighbors (via Foldseek easy-search vs the PDB). Reported per hit: target PDB id, E-value, and alignment TM-score. A TM-score above ~0.5 is the conventional threshold for 'same fold'.

Q: Where is each backbone atom in 3D?
A: The mmCIF table is the protein's shape written out atom by atom. For each backbone N, Cα, C, and carbonyl O, it records an (x, y, z) coordinate triple in Å plus the residue type, chain letter, and residue number.

Q: What are the backbone torsion angles?
A: The φ/ψ torsion pair specifies the backbone conformation at each residue. φ rotates about the N–Cα bond, ψ about the Cα–C bond. Steric clashes forbid most of the (φ, ψ) plane — the allowed regions (α-helix basin, β-sheet basin, left-handed helix) are the Ramachandran-allowed regions.

Q: Which residues are buried vs exposed?
A: Solvent-accessible surface area (SASA) is the area in Å² traced out by the centre of a 1.4 Å probe sphere (a water molecule) rolled over the protein's van der Waals surface (Shrake–Rupley / Lee–Richards construction). Buried residues have near-zero SASA; fully exposed residues can exceed 200 Å². The total SASA scales roughly with the number of surface residues.

Q: How confident is the AlphaFold model at each residue?
A: pLDDT is the predicted lDDT-Cα score: AlphaFold's confidence that the local environment of each residue (all inter-atomic distances within 15 Å) is correctly placed. It is a per-residue number between 0 and 100, with higher meaning more reliable.

Q: What does the local fold look like, residue by residue?
A: 3Di is Foldseek's structural alphabet. Each residue is assigned one of twenty discrete states based on how its Cα sits relative to its spatial (not sequential) neighbors. Aligning 3Di strings finds structural homologs roughly as well as full 3D superposition, but orders of magnitude faster.

Q: How big and how compact is the whole molecule?
A: Radius of gyration (Rg) is the root-mean-square distance of Cα atoms from their centroid — a single number for overall size and compactness. A globular domain of N residues has Rg ≈ 2.2·N^0.38 Å; an extended or disordered chain has a much larger Rg. The Cα contact count is the number of residue pairs whose Cα atoms are within 8 Å and are more than four positions apart in sequence — a standard proxy for tertiary packing density. The bounding box is the smallest axis-aligned box enclosing all Cα atoms.

Q: Which residues are in helices, strands, or loops?
A: DSSP 8-state secondary structure assigns each residue one of H (α-helix), G (3₁₀-helix), I (π-helix), E (extended β-strand), B (isolated β-bridge), T (hydrogen-bonded turn), S (bend), or '-' (coil). The assignment is computed from backbone hydrogen-bond geometry via the Kabsch–Sander algorithm.

Q: How mobile is each atom in the crystal?
A: Crystallographic B-factors measure how much each atom's electron density is smeared out, in Å². They rise in mobile loops and surface residues and fall in the buried interior. In AlphaFold models this column is repurposed to hold pLDDT instead.

Q: What if only a Cα trace is available?
A: P-SEA three-state annotation labels each residue as helix, strand, or coil based purely on the geometry of the Cα trace. It serves as a fallback when the full backbone (and thus DSSP) is unavailable.

Q: What family and function is it annotated with?
A: Database cross-references. InterPro integrates a dozen domain/family signature databases into unified entries with residue-range hits. GO terms attach function/process/location labels with evidence codes. CATH codes position the fold in a four-level structural taxonomy. Organism is the NCBI-taxonomy species name.

Q: Are the domains correctly placed relative to each other?
A: Predicted Aligned Error (PAE) is an AlphaFold confidence matrix: entry (i, j) is the expected error in the position of residue j, in ångströms, when the prediction is superimposed on the true structure at residue i. Low PAE within a block of residues means that block is internally rigid and well-predicted; high PAE between two blocks means their relative placement is uncertain even if each block individually is confident.

Q: What do the diagnostic plots show?
A: Three diagnostic plots accompany the record. The Cα contact map visualizes the tertiary structure as a 2D adjacency matrix (8 Å cutoff, sequence-local contacts suppressed). The Ramachandran plot shows the distribution of backbone (φ, ψ) torsions, with points in the α and β basins reflecting secondary structure content. The PAE plot shows AlphaFold's inter-residue confidence as a color matrix.

Q: What is the amino-acid chain?
A: Primary structure: the covalent order of the twenty standard amino acids along the backbone. Two proteins with the same sequence will (almost always) fold to the same structure; two with 30% identity often share a fold but not the details.

Q: What do the rendered images show?
A: The six renders are orthographic views along the three Cartesian axes in both directions. Representation (cartoon, sticks, or surface) and color scheme (sequence-rainbow or by-chain) vary across proteins so the training set covers all the common visualization conventions.